Protein AF-M5BHY7-F1 (afdb_monomer_lite)

Radius of gyration: 21.86 Å; chains: 1; bounding box: 48×34×56 Å

Structure (mmCIF, N/CA/C/O backbone):
data_AF-M5BHY7-F1
#
_entry.id   AF-M5BHY7-F1
#
loop_
_atom_site.group_PDB
_atom_site.id
_atom_site.type_symbol
_atom_site.label_atom_id
_atom_site.label_alt_id
_atom_site.label_comp_id
_atom_site.label_asym_id
_atom_site.label_entity_id
_atom_site.label_seq_id
_atom_site.pdbx_PDB_ins_code
_atom_site.Cartn_x
_atom_site.Cartn_y
_atom_site.Cartn_z
_atom_site.occupancy
_atom_site.B_iso_or_equiv
_atom_site.auth_seq_id
_atom_site.auth_comp_id
_atom_site.auth_asym_id
_atom_site.auth_atom_id
_atom_site.pdbx_PDB_model_num
ATOM 1 N N . MET A 1 1 ? 7.661 11.868 -26.252 1.00 83.56 1 MET A N 1
ATOM 2 C CA . MET A 1 1 ? 8.530 10.812 -25.667 1.00 83.56 1 MET A CA 1
ATOM 3 C C . MET A 1 1 ? 7.746 9.568 -25.270 1.00 83.56 1 MET A C 1
ATOM 5 O O . MET A 1 1 ? 8.082 8.505 -25.769 1.00 83.56 1 MET A O 1
ATOM 9 N N . LEU A 1 2 ? 6.706 9.667 -24.430 1.00 92.38 2 LEU A N 1
ATOM 10 C CA . LEU A 1 2 ? 5.883 8.498 -24.070 1.00 92.38 2 LEU A CA 1
ATOM 11 C C . LEU A 1 2 ? 5.156 7.894 -25.284 1.00 92.38 2 LEU A C 1
ATOM 13 O O . LEU A 1 2 ? 5.146 6.679 -25.435 1.00 92.38 2 LEU A O 1
ATOM 17 N N . GLU A 1 3 ? 4.638 8.737 -26.182 1.00 93.44 3 GLU A N 1
ATOM 18 C CA . GLU A 1 3 ? 4.035 8.314 -27.459 1.00 93.44 3 GLU A CA 1
ATOM 19 C C . GLU A 1 3 ? 5.031 7.543 -28.333 1.00 93.44 3 GLU A C 1
ATOM 21 O O . GLU A 1 3 ? 4.747 6.428 -28.743 1.00 93.44 3 GLU A O 1
ATOM 26 N N . LEU A 1 4 ? 6.257 8.056 -28.491 1.00 94.75 4 LEU A N 1
ATOM 27 C CA . LEU A 1 4 ? 7.324 7.377 -29.240 1.00 94.75 4 LEU A CA 1
ATOM 28 C C . LEU A 1 4 ? 7.688 6.001 -28.658 1.00 94.75 4 LEU A C 1
ATOM 30 O O . LEU A 1 4 ? 8.091 5.105 -29.397 1.00 94.75 4 LEU A O 1
ATOM 34 N N . TYR A 1 5 ? 7.582 5.826 -27.337 1.00 94.69 5 TYR A N 1
ATOM 35 C CA . TYR A 1 5 ? 7.762 4.518 -26.706 1.00 94.69 5 TYR A CA 1
ATOM 36 C C . TYR A 1 5 ? 6.560 3.601 -26.964 1.00 94.69 5 TYR A C 1
ATOM 38 O O . TYR A 1 5 ? 6.743 2.430 -27.288 1.00 94.69 5 TYR A O 1
ATOM 46 N N . ALA A 1 6 ? 5.338 4.130 -26.861 1.00 90.75 6 ALA A N 1
ATOM 47 C CA . ALA A 1 6 ? 4.107 3.382 -27.117 1.00 90.75 6 ALA A CA 1
ATOM 48 C C . ALA A 1 6 ? 4.003 2.903 -28.576 1.00 90.75 6 ALA A C 1
ATOM 50 O O . ALA A 1 6 ? 3.581 1.776 -28.824 1.00 90.75 6 ALA A O 1
ATOM 51 N N . GLU A 1 7 ? 4.455 3.722 -29.526 1.00 92.69 7 GLU A N 1
ATOM 52 C CA . GLU A 1 7 ? 4.574 3.387 -30.951 1.00 92.69 7 GLU A CA 1
ATOM 53 C C . GLU A 1 7 ? 5.723 2.407 -31.241 1.00 92.69 7 GLU A C 1
ATOM 55 O O . GLU A 1 7 ? 5.796 1.818 -32.317 1.00 92.69 7 GLU A O 1
ATOM 60 N N . GLY A 1 8 ? 6.635 2.208 -30.284 1.00 91.69 8 GLY A N 1
ATOM 61 C CA . GLY A 1 8 ? 7.786 1.320 -30.422 1.00 91.69 8 GLY A CA 1
ATOM 62 C C . GLY A 1 8 ? 8.979 1.922 -31.168 1.00 91.69 8 GLY A C 1
ATOM 63 O O . GLY A 1 8 ? 9.974 1.215 -31.353 1.00 91.69 8 GLY A O 1
ATOM 64 N N . THR A 1 9 ? 8.912 3.206 -31.539 1.00 96.25 9 THR A N 1
ATOM 65 C CA . THR A 1 9 ? 10.020 3.989 -32.113 1.00 96.25 9 THR A CA 1
ATOM 66 C C . THR A 1 9 ? 11.203 4.043 -31.147 1.00 96.25 9 THR A C 1
ATOM 68 O O . THR A 1 9 ? 12.354 3.854 -31.540 1.00 96.25 9 THR A O 1
ATOM 71 N N . ILE A 1 10 ? 10.920 4.238 -29.857 1.00 95.38 10 ILE A N 1
ATOM 72 C CA . ILE A 1 10 ? 11.902 4.136 -28.776 1.00 95.38 10 ILE A CA 1
ATOM 73 C C . ILE A 1 10 ? 11.704 2.804 -28.053 1.00 95.38 10 ILE A C 1
ATOM 75 O O . ILE A 1 10 ? 10.598 2.447 -27.660 1.00 95.38 10 ILE A O 1
ATOM 79 N N . ARG A 1 11 ? 12.798 2.067 -27.845 1.00 93.75 11 ARG A N 1
ATOM 80 C CA . ARG A 1 11 ? 12.774 0.736 -27.210 1.00 93.75 11 ARG A CA 1
ATOM 81 C C . ARG A 1 11 ? 13.041 0.767 -25.708 1.00 93.75 11 ARG A C 1
ATOM 83 O O . ARG A 1 11 ? 12.698 -0.186 -25.013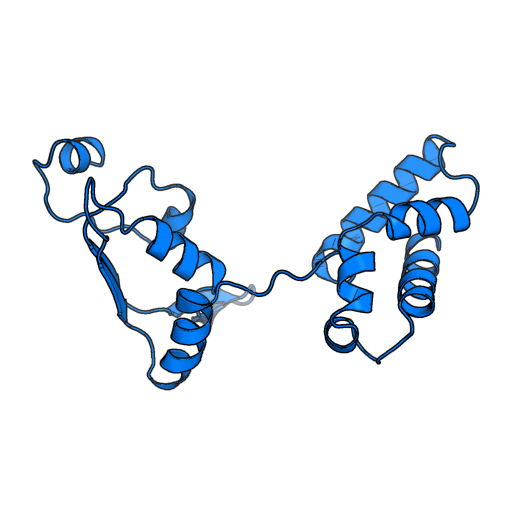 1.00 93.75 11 ARG A O 1
ATOM 90 N N . VAL A 1 12 ? 13.656 1.841 -25.217 1.00 95.81 12 VAL A N 1
ATOM 91 C CA . VAL A 1 12 ? 14.062 2.003 -23.817 1.00 95.81 12 VAL A CA 1
ATOM 92 C C . VAL A 1 12 ? 13.537 3.332 -23.298 1.00 95.81 12 VAL A C 1
ATOM 94 O O . VAL A 1 12 ? 13.801 4.378 -23.882 1.00 95.81 12 VAL A O 1
ATOM 97 N N . LEU A 1 13 ? 12.810 3.279 -22.188 1.00 96.06 13 LEU A N 1
ATOM 98 C CA . LEU A 1 13 ? 12.332 4.447 -21.465 1.00 96.06 13 LEU A CA 1
ATOM 99 C C . LEU A 1 13 ? 12.937 4.415 -20.064 1.00 96.06 13 LEU A C 1
ATOM 101 O O . LEU A 1 13 ? 12.753 3.439 -19.341 1.00 96.06 13 LEU A O 1
ATOM 105 N N . VAL A 1 14 ? 13.651 5.476 -19.697 1.00 96.25 14 VAL A N 1
ATOM 106 C CA . VAL A 1 14 ? 14.153 5.680 -18.335 1.00 96.25 14 VAL A CA 1
ATOM 107 C C . VAL A 1 14 ? 13.198 6.639 -17.639 1.00 96.25 14 VAL A C 1
ATOM 109 O O . VAL A 1 14 ? 12.909 7.711 -18.169 1.00 96.25 14 VAL A O 1
ATOM 112 N N . ALA A 1 15 ? 12.683 6.234 -16.481 1.00 95.44 15 ALA A N 1
ATOM 113 C CA . ALA A 1 15 ? 11.712 7.000 -15.715 1.00 95.44 15 ALA A CA 1
ATOM 114 C C . ALA A 1 15 ? 12.189 7.153 -14.263 1.00 95.44 15 ALA A C 1
ATOM 116 O O . ALA A 1 15 ? 12.732 6.194 -13.711 1.00 95.44 15 ALA A O 1
ATOM 117 N N . PRO A 1 16 ? 11.999 8.331 -13.648 1.00 95.69 16 PRO A N 1
ATOM 118 C CA . PRO A 1 16 ? 12.365 8.553 -12.255 1.00 95.69 16 PRO A CA 1
ATOM 119 C C . PRO A 1 16 ? 11.383 7.836 -11.313 1.00 95.69 16 PRO A C 1
ATOM 121 O O . PRO A 1 16 ? 10.222 7.600 -11.681 1.00 95.69 16 PRO A O 1
ATOM 124 N N . ARG A 1 17 ? 11.833 7.497 -10.098 1.00 95.06 17 ARG A N 1
ATOM 125 C CA . ARG A 1 17 ? 11.053 6.759 -9.083 1.00 95.06 17 ARG A CA 1
ATOM 126 C C . ARG A 1 17 ? 9.697 7.413 -8.823 1.00 95.06 17 ARG A C 1
ATOM 128 O O . ARG A 1 17 ? 8.676 6.726 -8.812 1.00 95.06 17 ARG A O 1
ATOM 135 N N . GLU A 1 18 ? 9.681 8.735 -8.696 1.00 94.31 18 GLU A N 1
ATOM 136 C CA . GLU A 1 18 ? 8.521 9.566 -8.357 1.00 94.31 18 GLU A CA 1
ATOM 137 C C . GLU A 1 18 ? 7.379 9.407 -9.375 1.00 94.31 18 GLU A C 1
ATOM 139 O O . GLU A 1 18 ? 6.210 9.631 -9.067 1.00 94.31 18 GLU A O 1
ATOM 144 N N . SER A 1 19 ? 7.694 8.965 -10.597 1.00 95.44 19 SER A N 1
ATOM 145 C CA . SER A 1 19 ? 6.710 8.737 -11.657 1.00 95.44 19 SER A CA 1
ATOM 146 C C . SER A 1 19 ? 6.069 7.342 -11.644 1.00 95.44 19 SER A C 1
ATOM 148 O O . SER A 1 19 ? 5.164 7.088 -12.439 1.00 95.44 19 SER A O 1
ATOM 150 N N . CYS A 1 20 ? 6.477 6.416 -10.766 1.00 94.62 20 CYS A N 1
ATOM 151 C CA . CYS A 1 20 ? 6.007 5.021 -10.807 1.00 94.62 20 CYS A C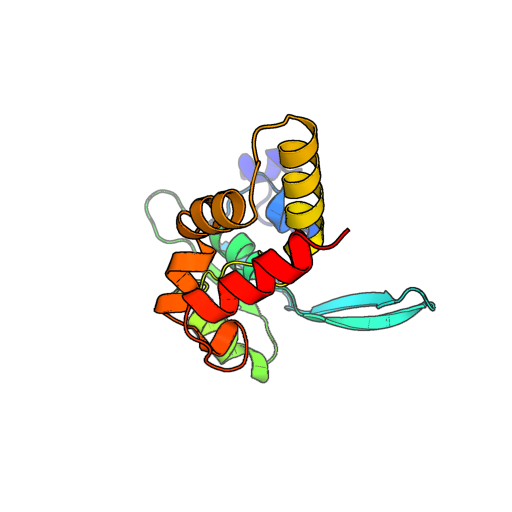A 1
ATOM 152 C C . CYS A 1 20 ? 4.472 4.881 -10.679 1.00 94.62 20 CYS A C 1
ATOM 154 O O . CYS A 1 20 ? 3.839 4.028 -11.327 1.00 94.62 20 CYS A O 1
ATOM 156 N N . TRP A 1 21 ? 3.845 5.773 -9.910 1.00 94.56 21 TRP A N 1
ATOM 157 C CA . TRP A 1 21 ? 2.397 5.820 -9.719 1.00 94.56 21 TRP A CA 1
ATOM 158 C C . TRP A 1 21 ? 1.657 6.381 -10.936 1.00 94.56 21 TRP A C 1
ATOM 160 O O . TRP A 1 21 ? 0.638 5.810 -11.341 1.00 94.56 21 TRP A O 1
ATOM 170 N N . SER A 1 22 ? 2.207 7.424 -11.561 1.00 95.00 22 SER A N 1
ATOM 171 C CA . SER A 1 22 ? 1.548 8.232 -12.593 1.00 95.00 22 SER A CA 1
ATOM 172 C C . SER A 1 22 ? 1.906 7.850 -14.032 1.00 95.00 22 SER A C 1
ATOM 174 O O . SER A 1 22 ? 1.129 8.144 -14.938 1.00 95.00 22 SER A O 1
ATOM 176 N N . ILE A 1 23 ? 3.025 7.157 -14.273 1.00 94.00 23 ILE A N 1
ATOM 177 C CA . ILE A 1 23 ? 3.478 6.829 -15.630 1.00 94.00 23 ILE A CA 1
ATOM 178 C C . ILE A 1 23 ? 2.434 5.964 -16.370 1.00 94.00 23 ILE A C 1
ATOM 180 O O . ILE A 1 23 ? 2.074 4.883 -15.894 1.00 94.00 23 ILE A O 1
ATOM 184 N N . PRO A 1 24 ? 1.919 6.385 -17.541 1.00 93.25 24 PRO A N 1
ATOM 185 C CA . PRO A 1 24 ? 0.846 5.675 -18.241 1.00 93.25 24 PRO A CA 1
ATOM 186 C C . PRO A 1 24 ? 1.372 4.569 -19.172 1.00 93.25 24 PRO A C 1
ATOM 188 O O . PRO A 1 24 ? 0.720 4.204 -20.144 1.00 93.25 24 PRO A O 1
ATOM 191 N N . VAL A 1 25 ? 2.562 4.031 -18.897 1.00 92.38 25 VAL A N 1
ATOM 192 C CA . VAL A 1 25 ? 3.250 3.073 -19.770 1.00 92.38 25 VAL A CA 1
ATOM 193 C C . VAL A 1 25 ? 3.322 1.699 -19.110 1.00 92.38 25 VAL A C 1
ATOM 195 O O . VAL A 1 25 ? 3.478 1.573 -17.893 1.00 92.38 25 VAL A O 1
ATOM 198 N N . ARG A 1 26 ? 3.204 0.656 -19.933 1.00 93.56 26 ARG A N 1
ATOM 199 C CA . ARG A 1 26 ? 3.526 -0.733 -19.590 1.00 93.56 26 ARG A CA 1
ATOM 200 C C . ARG A 1 26 ? 4.635 -1.212 -20.518 1.00 93.56 26 ARG A C 1
ATOM 202 O O . ARG A 1 26 ? 4.712 -0.766 -21.660 1.00 93.56 26 ARG A O 1
ATOM 209 N N . ALA A 1 27 ? 5.471 -2.117 -20.034 1.00 95.00 27 ALA A N 1
ATOM 210 C CA . ALA A 1 27 ? 6.612 -2.631 -20.776 1.00 95.00 27 ALA A CA 1
ATOM 211 C C . ALA A 1 27 ? 6.703 -4.150 -20.633 1.00 95.00 27 ALA A C 1
ATOM 213 O O . ALA A 1 27 ? 6.429 -4.698 -19.569 1.00 95.00 27 ALA A O 1
ATOM 214 N N . ALA A 1 28 ? 7.164 -4.834 -21.682 1.00 94.75 28 ALA A N 1
ATOM 215 C CA . ALA A 1 28 ? 7.412 -6.275 -21.610 1.00 94.75 28 ALA A CA 1
ATOM 216 C C . ALA A 1 28 ? 8.512 -6.628 -20.592 1.00 94.75 28 ALA A C 1
ATOM 218 O O . ALA A 1 28 ? 8.501 -7.723 -20.029 1.00 94.75 28 ALA A O 1
ATOM 219 N N . ARG A 1 29 ? 9.451 -5.700 -20.359 1.00 96.25 29 ARG A N 1
ATOM 220 C CA . ARG A 1 29 ? 10.469 -5.792 -19.317 1.00 96.25 29 ARG A CA 1
ATOM 221 C C . ARG A 1 29 ? 10.554 -4.482 -18.543 1.00 96.25 29 ARG A C 1
ATOM 223 O O . ARG A 1 29 ? 10.679 -3.428 -19.159 1.00 96.25 29 ARG A O 1
ATOM 230 N N . VAL A 1 30 ? 10.530 -4.570 -17.218 1.00 97.62 30 VAL A N 1
ATOM 231 C CA . VAL A 1 30 ? 10.759 -3.443 -16.305 1.00 97.62 30 VAL A CA 1
ATOM 232 C C . VAL A 1 30 ? 11.969 -3.771 -15.445 1.00 97.62 30 VAL A C 1
ATOM 234 O O . VAL A 1 30 ? 12.063 -4.871 -14.902 1.00 97.62 30 VAL A O 1
ATOM 237 N N . ILE A 1 31 ? 12.901 -2.825 -15.360 1.00 98.25 31 ILE A N 1
ATOM 238 C CA . ILE A 1 31 ? 14.130 -2.948 -14.579 1.00 98.25 31 ILE A CA 1
ATOM 239 C C . ILE A 1 31 ? 14.142 -1.810 -13.566 1.00 98.25 31 ILE A C 1
ATOM 241 O O . ILE A 1 31 ? 14.043 -0.647 -13.954 1.00 98.25 31 ILE A O 1
ATOM 245 N N . VAL A 1 32 ? 14.267 -2.153 -12.288 1.00 97.69 32 VAL A N 1
ATOM 246 C CA . VAL A 1 32 ? 14.456 -1.196 -11.195 1.00 97.69 32 VAL A CA 1
ATOM 247 C C . VAL A 1 32 ? 15.936 -1.201 -10.832 1.00 97.69 32 VAL A C 1
ATOM 249 O O . VAL A 1 32 ? 16.470 -2.223 -10.399 1.00 97.69 32 VAL A O 1
ATOM 252 N N . MET A 1 33 ? 16.607 -0.078 -11.090 1.00 96.38 33 MET A N 1
ATOM 253 C CA . MET A 1 33 ? 18.054 0.080 -10.926 1.00 96.38 33 MET A CA 1
ATOM 254 C C . MET A 1 33 ? 18.371 0.678 -9.553 1.00 96.38 33 MET A C 1
ATOM 256 O O . MET A 1 33 ? 18.601 1.878 -9.438 1.00 96.38 33 MET A O 1
ATOM 260 N N . GLY A 1 34 ? 18.382 -0.164 -8.523 1.00 95.12 34 GLY A N 1
ATOM 261 C CA . GLY A 1 34 ? 18.543 0.268 -7.139 1.00 95.12 34 GLY A CA 1
ATOM 262 C C . GLY A 1 34 ? 17.200 0.531 -6.463 1.00 95.12 34 GLY A C 1
ATOM 263 O O . GLY A 1 34 ? 16.218 0.902 -7.103 1.00 95.12 34 GLY A O 1
ATOM 264 N N . THR A 1 35 ? 17.171 0.328 -5.151 1.00 95.94 35 THR A N 1
ATOM 265 C CA . THR A 1 35 ? 15.979 0.478 -4.304 1.00 95.94 35 THR A CA 1
ATOM 266 C C . THR A 1 35 ? 16.169 1.544 -3.238 1.00 95.94 35 THR A C 1
ATOM 268 O O . THR A 1 35 ? 15.507 1.499 -2.214 1.00 95.94 35 THR A O 1
ATOM 271 N N . GLN A 1 36 ? 17.090 2.481 -3.460 1.00 95.19 36 GLN A N 1
ATOM 272 C CA . GLN A 1 36 ? 17.451 3.522 -2.506 1.00 95.19 36 GLN A CA 1
ATOM 273 C C . GLN A 1 36 ? 17.453 4.886 -3.181 1.00 95.19 36 GLN A C 1
ATOM 275 O O . GLN A 1 36 ? 17.784 5.019 -4.363 1.00 95.19 36 GLN A O 1
ATOM 280 N N . TYR A 1 37 ? 17.071 5.904 -2.427 1.00 94.19 37 TYR A N 1
ATOM 281 C CA . TYR A 1 37 ? 17.142 7.300 -2.825 1.00 94.19 37 TYR A CA 1
ATOM 282 C C . TYR A 1 37 ? 17.618 8.144 -1.647 1.00 94.19 37 TYR A C 1
ATOM 284 O O . TYR A 1 37 ? 17.670 7.684 -0.509 1.00 94.19 37 TYR A O 1
ATOM 292 N N . ILE A 1 38 ? 18.008 9.377 -1.945 1.00 94.44 38 ILE A N 1
ATOM 293 C CA . ILE A 1 38 ? 18.442 10.331 -0.932 1.00 94.44 38 ILE A CA 1
ATOM 294 C C . ILE A 1 38 ? 17.309 11.313 -0.709 1.00 94.44 38 ILE A C 1
ATOM 296 O O . ILE A 1 38 ? 16.823 11.925 -1.662 1.00 94.44 38 ILE A O 1
ATOM 300 N N . GLU A 1 39 ? 16.917 11.454 0.545 1.00 93.25 39 GLU A N 1
ATOM 301 C CA . GLU A 1 39 ? 16.012 12.489 1.014 1.00 93.25 39 GLU A CA 1
ATOM 302 C C . GLU A 1 39 ? 16.803 13.472 1.878 1.00 93.25 39 GLU A C 1
ATOM 304 O O . GLU A 1 39 ? 17.811 13.104 2.479 1.00 93.25 39 GLU A O 1
ATOM 309 N N . PHE A 1 40 ? 16.384 14.733 1.886 1.00 92.38 40 PHE A N 1
ATOM 310 C CA . PHE A 1 40 ? 16.948 15.734 2.783 1.00 92.38 40 PHE A CA 1
ATOM 311 C C . PHE A 1 40 ? 15.960 15.939 3.917 1.00 92.38 40 PHE A C 1
ATOM 313 O O . PHE A 1 40 ? 14.771 16.157 3.659 1.00 92.38 40 PHE A O 1
ATOM 320 N N . ASP A 1 41 ? 16.442 15.845 5.148 1.00 89.12 41 ASP A N 1
ATOM 321 C CA . ASP A 1 41 ? 15.624 16.171 6.306 1.00 89.12 41 ASP A CA 1
ATOM 322 C C . ASP A 1 41 ? 15.344 17.695 6.369 1.00 89.12 41 ASP A C 1
ATOM 324 O O . ASP A 1 41 ? 15.887 18.477 5.575 1.00 89.12 41 ASP A O 1
ATOM 328 N N . PRO A 1 42 ? 14.467 18.162 7.278 1.00 88.81 42 PRO A N 1
ATOM 329 C CA . PRO A 1 42 ? 14.194 19.591 7.434 1.00 88.81 42 PRO A CA 1
ATOM 330 C C . PRO A 1 42 ? 15.420 20.434 7.828 1.00 88.81 42 PRO A C 1
ATOM 332 O O . PRO A 1 42 ? 15.381 21.656 7.678 1.00 88.81 42 PRO A O 1
ATOM 335 N N . GLU A 1 43 ? 16.478 19.803 8.342 1.00 90.75 43 GLU A N 1
ATOM 336 C CA . GLU A 1 43 ? 17.721 20.429 8.804 1.00 90.75 43 GLU A CA 1
ATOM 337 C C . GLU A 1 43 ? 18.779 20.508 7.681 1.00 90.75 43 GLU A C 1
ATOM 339 O O . GLU A 1 43 ? 19.727 21.291 7.771 1.00 90.75 43 GLU A O 1
ATOM 344 N N . GLY A 1 44 ? 18.554 19.805 6.565 1.00 89.19 44 GLY A N 1
ATOM 345 C CA . GLY A 1 44 ? 19.392 19.784 5.368 1.00 89.19 44 GLY A CA 1
ATOM 346 C C . GLY A 1 44 ? 20.358 18.600 5.288 1.00 89.19 44 GLY A C 1
ATOM 347 O O . GLY A 1 44 ? 21.153 18.540 4.342 1.00 89.19 44 GLY A O 1
ATOM 348 N N . ASP A 1 45 ? 20.290 17.658 6.228 1.00 92.50 45 ASP A N 1
ATOM 349 C CA . ASP A 1 45 ? 21.132 16.469 6.245 1.00 92.50 45 ASP A CA 1
ATOM 350 C C . ASP A 1 45 ? 20.607 15.392 5.288 1.00 92.50 45 ASP A C 1
ATOM 352 O O . ASP A 1 45 ? 19.413 15.261 5.008 1.00 92.50 45 ASP A O 1
ATOM 356 N N . ARG A 1 46 ? 21.546 14.631 4.713 1.00 92.69 46 ARG A N 1
ATOM 357 C CA . ARG A 1 46 ? 21.253 13.591 3.718 1.00 92.69 46 ARG A CA 1
ATOM 358 C C . ARG A 1 46 ? 20.880 12.292 4.417 1.00 92.69 46 ARG A C 1
ATOM 360 O O . ARG A 1 46 ? 21.747 11.637 4.993 1.00 92.69 46 ARG A O 1
ATOM 367 N N . GLU A 1 47 ? 19.646 11.857 4.230 1.00 93.88 47 GLU A N 1
ATOM 368 C CA . GLU A 1 47 ? 19.169 10.546 4.655 1.00 93.88 47 GLU A CA 1
ATOM 369 C C . GLU A 1 47 ? 19.074 9.594 3.461 1.00 93.88 47 GLU A C 1
ATOM 371 O O . GLU A 1 47 ? 18.517 9.926 2.411 1.00 93.88 47 GLU A O 1
ATOM 376 N N . LEU A 1 48 ? 19.614 8.385 3.616 1.00 93.12 48 LEU A N 1
ATOM 377 C CA . LEU A 1 48 ? 19.389 7.301 2.665 1.00 93.12 48 LEU A CA 1
ATOM 378 C C . LEU A 1 48 ? 18.074 6.611 3.025 1.00 93.12 48 LEU A C 1
ATOM 380 O O . LEU A 1 48 ? 17.917 6.141 4.150 1.00 93.12 48 LEU A O 1
ATOM 384 N N . ARG A 1 49 ? 17.147 6.540 2.071 1.00 93.75 49 ARG A N 1
ATOM 385 C CA . ARG A 1 49 ? 15.854 5.880 2.256 1.00 93.75 49 ARG A CA 1
ATOM 386 C C . ARG A 1 49 ? 15.622 4.810 1.207 1.00 93.75 49 ARG A C 1
ATOM 388 O O . ARG A 1 49 ? 15.941 4.994 0.030 1.00 93.75 49 ARG A O 1
ATOM 395 N N . ASP A 1 50 ? 15.037 3.704 1.641 1.00 93.88 50 ASP A N 1
ATOM 396 C CA . ASP A 1 50 ? 14.646 2.611 0.761 1.00 93.88 50 ASP A CA 1
ATOM 397 C C . ASP A 1 50 ? 13.316 2.904 0.061 1.00 93.88 50 ASP A C 1
ATOM 399 O O . ASP A 1 50 ? 12.476 3.678 0.526 1.00 93.88 50 ASP A O 1
ATOM 403 N N . TYR A 1 51 ? 13.109 2.270 -1.089 1.00 95.31 51 TYR A N 1
ATOM 404 C CA . TYR A 1 51 ? 11.833 2.310 -1.786 1.00 95.31 51 TYR A CA 1
ATOM 405 C C . TYR A 1 51 ? 10.809 1.556 -0.951 1.00 95.31 51 TYR A C 1
ATOM 407 O O . TYR A 1 51 ? 11.064 0.455 -0.460 1.00 95.31 51 TYR A O 1
ATOM 415 N N . THR A 1 52 ? 9.608 2.109 -0.845 1.00 93.38 52 THR A N 1
ATOM 416 C CA . THR A 1 52 ? 8.530 1.390 -0.172 1.00 93.38 52 THR A CA 1
ATOM 417 C C . THR A 1 52 ? 8.170 0.136 -0.969 1.00 93.38 52 THR A C 1
ATOM 419 O O . THR A 1 52 ? 8.213 0.109 -2.205 1.00 93.38 52 THR A O 1
ATOM 422 N N . LEU A 1 53 ? 7.738 -0.916 -0.274 1.00 93.75 53 LEU A N 1
ATOM 423 C CA . LEU A 1 53 ? 7.292 -2.147 -0.930 1.00 93.75 53 LEU A CA 1
ATOM 424 C C . LEU A 1 53 ? 6.135 -1.892 -1.914 1.00 93.75 53 LEU A C 1
ATOM 426 O O . LEU A 1 53 ? 6.039 -2.548 -2.956 1.00 93.75 53 LEU A O 1
ATOM 430 N N . GLY A 1 54 ? 5.283 -0.906 -1.613 1.00 93.75 54 GLY A N 1
ATOM 431 C CA . GLY A 1 54 ? 4.209 -0.450 -2.493 1.00 93.75 54 GLY A CA 1
ATOM 432 C C . GLY A 1 54 ? 4.724 0.121 -3.814 1.00 93.75 54 GLY A C 1
ATOM 433 O O . GLY A 1 54 ? 4.195 -0.221 -4.871 1.00 93.75 54 GLY A O 1
ATOM 434 N N . GLU A 1 55 ? 5.788 0.925 -3.789 1.00 95.38 55 GLU A N 1
ATOM 435 C CA . GLU A 1 55 ? 6.413 1.462 -5.004 1.00 95.38 55 GLU A CA 1
ATOM 436 C C . GLU A 1 55 ? 7.039 0.366 -5.863 1.00 95.38 55 GLU A C 1
ATOM 438 O O . GLU A 1 55 ? 6.811 0.330 -7.074 1.00 95.38 55 GLU A O 1
ATOM 443 N N . VAL A 1 56 ? 7.772 -0.567 -5.251 1.00 96.19 56 VAL A N 1
ATOM 444 C CA . VAL A 1 56 ? 8.383 -1.688 -5.982 1.00 96.19 56 VAL A CA 1
ATOM 445 C C . VAL A 1 56 ? 7.302 -2.574 -6.609 1.00 96.19 56 VAL A C 1
ATOM 447 O O . VAL A 1 56 ? 7.378 -2.902 -7.796 1.00 96.19 56 VAL A O 1
ATOM 450 N N . THR A 1 57 ? 6.237 -2.878 -5.863 1.00 94.25 57 THR A N 1
ATOM 451 C CA . THR A 1 57 ? 5.066 -3.613 -6.375 1.00 94.25 57 THR A CA 1
ATOM 452 C C . THR A 1 57 ? 4.377 -2.841 -7.505 1.00 94.25 57 THR A C 1
ATOM 454 O O . THR A 1 57 ? 3.976 -3.408 -8.527 1.00 94.25 57 THR A O 1
ATOM 457 N N . ARG A 1 58 ? 4.282 -1.511 -7.389 1.00 94.94 58 ARG A N 1
ATOM 458 C CA . ARG A 1 58 ? 3.730 -0.663 -8.446 1.00 94.94 58 ARG A CA 1
ATOM 459 C C . ARG A 1 58 ? 4.581 -0.718 -9.711 1.00 94.94 58 ARG A C 1
ATOM 461 O O . ARG A 1 58 ? 4.011 -0.809 -10.801 1.00 94.94 58 ARG A O 1
ATOM 468 N N . MET A 1 59 ? 5.906 -0.710 -9.596 1.00 96.75 59 MET A N 1
ATOM 469 C CA . MET A 1 59 ? 6.821 -0.879 -10.730 1.00 96.75 59 MET A CA 1
ATOM 470 C C . MET A 1 59 ? 6.684 -2.275 -11.357 1.00 96.75 59 MET A C 1
ATOM 472 O O . MET A 1 59 ? 6.571 -2.377 -12.581 1.00 96.75 59 MET A O 1
ATOM 476 N N . GLN A 1 60 ? 6.579 -3.334 -10.545 1.00 95.69 60 GLN A N 1
ATOM 477 C CA . GLN A 1 60 ? 6.317 -4.704 -11.008 1.00 95.69 60 GLN A CA 1
ATOM 478 C C . GLN A 1 60 ? 5.022 -4.783 -11.827 1.00 95.69 60 GLN A C 1
ATOM 480 O O . GLN A 1 60 ? 5.008 -5.389 -12.897 1.00 95.69 60 GLN A O 1
ATOM 485 N N . SER A 1 61 ? 3.961 -4.086 -11.405 1.00 93.81 61 SER A N 1
ATOM 486 C CA . SER A 1 61 ? 2.675 -4.063 -12.123 1.00 93.81 61 SER A CA 1
ATOM 487 C C . SER A 1 61 ? 2.757 -3.501 -13.554 1.00 93.81 61 SER A C 1
ATOM 489 O O . SER A 1 61 ? 1.837 -3.691 -14.354 1.00 93.81 61 SER A O 1
ATOM 491 N N . ARG A 1 62 ? 3.850 -2.806 -13.902 1.00 95.31 62 ARG A N 1
ATOM 492 C CA . ARG A 1 62 ? 4.096 -2.283 -15.255 1.00 95.31 62 ARG A CA 1
ATOM 493 C C . ARG A 1 62 ? 4.738 -3.310 -16.185 1.00 95.31 62 ARG A C 1
ATOM 495 O O . ARG A 1 62 ? 4.695 -3.104 -17.399 1.00 95.31 62 ARG A O 1
ATOM 502 N N . ALA A 1 63 ? 5.297 -4.396 -15.644 1.00 96.06 63 ALA A N 1
ATOM 503 C CA . ALA A 1 63 ? 5.903 -5.488 -16.397 1.00 96.06 63 ALA A CA 1
ATOM 504 C C . ALA A 1 63 ? 4.812 -6.383 -17.004 1.00 96.06 63 ALA A C 1
ATOM 506 O O . ALA A 1 63 ? 4.475 -7.442 -16.478 1.00 96.06 63 ALA A O 1
ATOM 507 N N . VAL A 1 64 ? 4.229 -5.941 -18.117 1.00 93.75 64 VAL A N 1
ATOM 508 C CA . VAL A 1 64 ? 3.100 -6.608 -18.774 1.00 93.75 64 VAL A CA 1
ATOM 509 C C . VAL A 1 64 ? 3.388 -6.774 -20.256 1.00 93.75 64 VAL A C 1
ATOM 511 O O . VAL A 1 64 ? 3.841 -5.849 -20.931 1.00 93.75 64 VAL A O 1
ATOM 514 N N . ARG A 1 65 ? 3.080 -7.962 -20.779 1.00 91.31 65 ARG A N 1
ATOM 515 C CA . ARG A 1 65 ? 3.198 -8.302 -22.194 1.00 91.31 65 ARG A CA 1
ATOM 516 C C . ARG A 1 65 ? 1.882 -8.903 -22.685 1.00 91.31 65 ARG A C 1
ATOM 518 O O . ARG A 1 65 ? 1.275 -9.719 -22.004 1.00 91.31 65 ARG A O 1
ATOM 525 N N . SER A 1 66 ? 1.430 -8.505 -23.872 1.00 86.12 66 SER A N 1
ATOM 526 C CA . SER A 1 66 ? 0.248 -9.125 -24.482 1.00 86.12 66 SER A CA 1
ATOM 527 C C . SER A 1 66 ? 0.543 -10.591 -24.818 1.00 86.12 66 SER A C 1
ATOM 529 O O . SER A 1 66 ? 1.553 -10.881 -25.462 1.00 86.12 66 SER A O 1
ATOM 531 N N . GLY A 1 67 ? -0.307 -11.508 -24.349 1.00 88.31 67 GLY A N 1
ATOM 532 C CA . GLY A 1 67 ? -0.221 -12.944 -24.644 1.00 88.31 67 GLY A CA 1
ATOM 533 C C . GLY A 1 67 ? 0.905 -13.720 -23.945 1.00 88.31 67 GLY A C 1
ATOM 534 O O . GLY A 1 67 ? 1.090 -14.893 -24.255 1.00 88.31 67 GLY A O 1
ATOM 535 N N . ALA A 1 68 ? 1.664 -13.110 -23.027 1.00 90.38 68 ALA A N 1
ATOM 536 C CA . ALA A 1 68 ? 2.720 -13.787 -22.266 1.00 90.38 68 ALA A CA 1
ATOM 537 C C . ALA A 1 68 ? 3.012 -13.075 -20.934 1.00 90.38 68 ALA A C 1
ATOM 539 O O . ALA A 1 68 ? 2.624 -11.926 -20.735 1.00 90.38 68 ALA A O 1
ATOM 540 N N . ALA A 1 69 ? 3.753 -13.728 -20.037 1.00 89.19 69 ALA A N 1
ATOM 541 C CA . ALA A 1 69 ? 4.240 -13.085 -18.820 1.00 89.19 69 ALA A CA 1
ATOM 542 C C . ALA A 1 69 ? 5.244 -11.959 -19.144 1.00 89.19 69 ALA A C 1
ATOM 544 O O . ALA A 1 69 ? 6.094 -12.094 -20.033 1.00 89.19 69 ALA A O 1
ATOM 545 N N . GLY A 1 70 ? 5.135 -10.841 -18.423 1.00 93.81 70 GLY A N 1
ATOM 546 C CA . GLY A 1 70 ? 6.161 -9.801 -18.413 1.00 93.81 70 GLY A CA 1
ATOM 547 C C . GLY A 1 70 ? 7.375 -10.216 -17.578 1.00 93.81 70 GLY A C 1
ATOM 548 O O . GLY A 1 70 ? 7.318 -11.159 -16.794 1.00 93.81 70 GLY A O 1
ATOM 549 N N . SER A 1 71 ? 8.489 -9.513 -17.761 1.00 96.00 71 SER A N 1
ATOM 550 C CA . SER A 1 71 ? 9.738 -9.742 -17.030 1.00 96.00 71 SER A CA 1
ATOM 551 C C . SER A 1 71 ? 10.019 -8.559 -16.107 1.00 96.00 71 SER A C 1
ATOM 553 O O . SER A 1 71 ? 10.113 -7.421 -16.564 1.00 96.00 71 SER A O 1
ATOM 555 N N . PHE A 1 72 ? 10.166 -8.821 -14.814 1.00 96.94 72 PHE A N 1
ATOM 556 C CA . PHE A 1 72 ? 10.541 -7.817 -13.824 1.00 96.94 72 PHE A CA 1
ATOM 557 C C . PHE A 1 72 ? 11.924 -8.149 -13.265 1.00 96.94 72 PHE A C 1
ATOM 559 O O . PHE A 1 72 ? 12.184 -9.300 -12.920 1.00 96.94 72 PHE A O 1
ATOM 566 N N . VAL A 1 73 ? 12.814 -7.159 -13.221 1.00 97.44 73 VAL A N 1
ATOM 567 C CA . VAL A 1 73 ? 14.161 -7.291 -12.654 1.00 97.44 73 VAL A CA 1
ATOM 568 C C . VAL A 1 73 ? 14.343 -6.202 -11.608 1.00 97.44 73 VAL A C 1
ATOM 570 O O . VAL A 1 73 ? 14.263 -5.017 -11.929 1.00 97.44 73 VAL A O 1
ATOM 573 N N . LEU A 1 74 ? 14.606 -6.610 -10.371 1.00 97.44 74 LEU A N 1
ATOM 574 C CA . LEU A 1 74 ? 14.883 -5.719 -9.252 1.00 97.44 74 LEU A CA 1
ATOM 575 C C . LEU A 1 74 ? 16.362 -5.824 -8.884 1.00 97.44 74 LEU A C 1
ATOM 577 O O . LEU A 1 74 ? 16.843 -6.909 -8.567 1.00 97.44 74 LEU A O 1
ATOM 581 N N . MET A 1 75 ? 17.075 -4.703 -8.934 1.00 97.12 75 MET A N 1
ATOM 582 C CA . MET A 1 75 ? 18.425 -4.590 -8.389 1.00 97.12 75 MET A CA 1
ATOM 583 C C . MET A 1 75 ? 18.314 -3.937 -7.010 1.00 97.12 75 MET A C 1
ATOM 585 O O . MET A 1 75 ? 17.949 -2.768 -6.925 1.00 97.12 75 MET A O 1
ATOM 589 N N . CYS A 1 76 ? 18.604 -4.685 -5.949 1.00 95.88 76 CYS A N 1
ATOM 590 C CA . CYS A 1 76 ? 18.547 -4.224 -4.559 1.00 95.88 76 CYS A CA 1
ATOM 591 C C . CYS A 1 76 ? 19.807 -4.650 -3.797 1.00 95.88 76 CYS A C 1
ATOM 593 O O . CYS A 1 76 ? 20.625 -5.418 -4.318 1.00 95.88 76 CYS A O 1
ATOM 595 N N . GLN A 1 77 ? 19.962 -4.167 -2.563 1.00 94.69 77 GLN A N 1
ATOM 596 C CA . GLN A 1 77 ? 20.997 -4.680 -1.673 1.00 94.69 77 GLN A CA 1
ATOM 597 C C . GLN A 1 77 ? 20.717 -6.148 -1.317 1.00 94.69 77 GLN A C 1
ATOM 599 O O . GLN A 1 77 ? 19.569 -6.602 -1.313 1.00 94.69 77 GLN A O 1
ATOM 604 N N . SER A 1 78 ? 21.777 -6.910 -1.042 1.00 94.88 78 SER A N 1
ATOM 605 C CA . SER A 1 78 ? 21.672 -8.345 -0.740 1.00 94.88 78 SER A CA 1
ATOM 606 C C . SER A 1 78 ? 20.812 -8.627 0.493 1.00 94.88 78 SER A C 1
ATOM 608 O O . SER A 1 78 ? 20.131 -9.649 0.535 1.00 94.88 78 SER A O 1
ATOM 610 N N . GLU A 1 79 ? 20.837 -7.718 1.467 1.00 94.56 79 GLU A N 1
ATOM 611 C CA . GLU A 1 79 ? 20.117 -7.808 2.741 1.00 94.56 79 GLU A CA 1
ATOM 612 C C . GLU A 1 79 ? 18.593 -7.714 2.549 1.00 94.56 79 GLU A C 1
ATOM 614 O O . GLU A 1 79 ? 17.841 -8.422 3.217 1.00 94.56 79 GLU A O 1
ATOM 619 N N . ASP A 1 80 ? 18.133 -6.949 1.553 1.00 93.38 80 ASP A N 1
ATOM 620 C CA . ASP A 1 80 ? 16.703 -6.749 1.283 1.00 93.38 80 ASP A CA 1
ATOM 621 C C . ASP A 1 80 ? 16.103 -7.788 0.331 1.00 93.38 80 ASP A C 1
ATOM 623 O O . ASP A 1 80 ? 14.881 -7.849 0.151 1.00 93.38 80 ASP A O 1
ATOM 627 N N . ARG A 1 81 ? 16.947 -8.601 -0.319 1.00 93.69 81 ARG A N 1
ATOM 628 C CA . ARG A 1 81 ? 16.534 -9.516 -1.396 1.00 93.69 81 ARG A CA 1
ATOM 629 C C . ARG A 1 81 ? 15.373 -10.408 -0.970 1.00 93.69 81 ARG A C 1
ATOM 631 O O . ARG A 1 81 ? 14.381 -10.526 -1.688 1.00 93.69 81 ARG A O 1
ATOM 638 N N . ASP A 1 82 ? 15.507 -11.049 0.186 1.00 94.94 82 ASP A N 1
ATOM 639 C CA . ASP A 1 82 ? 14.529 -12.027 0.658 1.00 94.94 82 ASP A CA 1
ATOM 640 C C . ASP A 1 82 ? 13.224 -11.349 1.098 1.00 94.94 82 ASP A C 1
ATOM 642 O O . ASP A 1 82 ? 12.141 -11.898 0.889 1.00 94.94 82 ASP A O 1
ATOM 646 N N . THR A 1 83 ? 13.315 -10.130 1.633 1.00 93.25 83 THR A N 1
ATOM 647 C CA . THR A 1 83 ? 12.163 -9.286 1.960 1.00 93.25 83 THR A CA 1
ATOM 648 C C . THR A 1 83 ? 11.378 -8.950 0.694 1.00 93.25 83 THR A C 1
ATOM 650 O O . THR A 1 83 ? 10.193 -9.275 0.608 1.00 93.25 83 THR A O 1
ATOM 653 N N . TYR A 1 84 ? 12.032 -8.393 -0.331 1.00 95.19 84 TYR A N 1
ATOM 654 C CA . TYR A 1 84 ? 11.369 -8.067 -1.597 1.00 95.19 84 TYR A CA 1
ATOM 655 C C . TYR A 1 84 ? 10.772 -9.300 -2.278 1.00 95.19 84 TYR A C 1
ATOM 657 O O . TYR A 1 84 ? 9.620 -9.249 -2.708 1.00 95.19 84 TYR A O 1
ATOM 665 N N . MET A 1 85 ? 11.505 -10.417 -2.343 1.00 93.56 85 MET A N 1
ATOM 666 C CA . MET A 1 85 ? 11.008 -11.651 -2.964 1.00 93.56 85 MET A CA 1
ATOM 667 C C . MET A 1 85 ? 9.719 -12.144 -2.306 1.00 93.56 85 MET A C 1
ATOM 669 O O . MET A 1 85 ? 8.743 -12.416 -3.004 1.00 93.56 85 MET A O 1
ATOM 673 N N . ARG A 1 86 ? 9.661 -12.171 -0.967 1.00 93.56 86 ARG A N 1
ATOM 674 C CA . ARG A 1 86 ? 8.456 -12.600 -0.242 1.00 93.56 86 ARG A CA 1
ATOM 675 C C . ARG A 1 86 ? 7.228 -11.780 -0.626 1.00 93.56 86 ARG A C 1
ATOM 677 O O . ARG A 1 86 ? 6.174 -12.370 -0.856 1.00 93.56 86 ARG A O 1
ATOM 684 N N . PHE A 1 87 ? 7.355 -10.458 -0.711 1.00 92.56 87 PHE A N 1
ATOM 685 C CA . PHE A 1 87 ? 6.230 -9.576 -1.030 1.00 92.56 87 PHE A CA 1
ATOM 686 C C . PHE A 1 87 ? 5.870 -9.567 -2.517 1.00 92.56 87 PHE A C 1
ATOM 688 O O . PHE A 1 87 ? 4.692 -9.484 -2.856 1.00 92.56 87 PHE A O 1
ATOM 695 N N . LEU A 1 88 ? 6.853 -9.686 -3.411 1.00 92.50 88 LEU A N 1
ATOM 696 C CA . LEU A 1 88 ? 6.609 -9.730 -4.856 1.00 92.50 88 LEU A CA 1
ATOM 697 C C . LEU A 1 88 ? 5.960 -11.043 -5.308 1.00 92.50 88 LEU A C 1
ATOM 699 O O . LEU A 1 88 ? 5.277 -11.050 -6.333 1.00 92.50 88 LEU A O 1
ATOM 703 N N . GLU A 1 89 ? 6.168 -12.131 -4.564 1.00 91.94 89 GLU A N 1
ATOM 704 C CA . GLU A 1 89 ? 5.560 -13.438 -4.833 1.00 91.94 89 GLU A CA 1
ATOM 705 C C . GLU A 1 89 ? 4.217 -13.627 -4.116 1.00 91.94 89 GLU A C 1
ATOM 707 O O . GLU A 1 89 ? 3.261 -14.103 -4.726 1.00 91.94 89 GLU A O 1
ATOM 712 N N . ASN A 1 90 ? 4.123 -13.243 -2.83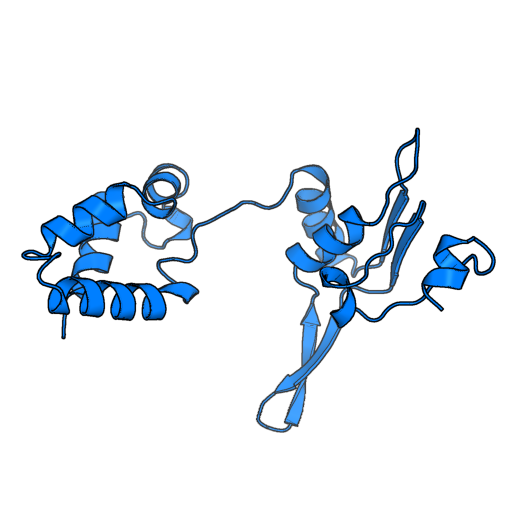7 1.00 91.31 90 ASN A N 1
ATOM 713 C CA . ASN A 1 90 ? 2.939 -13.516 -2.007 1.00 91.31 90 ASN A CA 1
ATOM 714 C C . ASN A 1 90 ? 1.992 -12.313 -1.861 1.00 91.31 90 ASN A C 1
ATOM 716 O O . ASN A 1 90 ? 0.894 -12.457 -1.324 1.00 91.31 90 ASN A O 1
ATOM 720 N N . GLY A 1 91 ? 2.394 -11.135 -2.342 1.00 89.81 91 GLY A N 1
ATOM 721 C CA . GLY A 1 91 ? 1.674 -9.880 -2.146 1.00 89.81 91 GLY A CA 1
ATOM 722 C C . GLY A 1 91 ? 1.989 -9.201 -0.810 1.00 89.81 91 GLY A C 1
ATOM 723 O O . GLY A 1 91 ? 2.665 -9.747 0.063 1.00 89.81 91 GLY A O 1
ATOM 724 N N . LEU A 1 92 ? 1.490 -7.971 -0.658 1.00 88.25 92 LEU A N 1
ATOM 725 C CA . LEU A 1 92 ? 1.664 -7.171 0.555 1.00 88.25 92 LEU A CA 1
ATOM 726 C C . LEU A 1 92 ? 0.605 -7.533 1.605 1.00 88.25 92 LEU A C 1
ATOM 728 O O . LEU A 1 92 ? -0.581 -7.592 1.265 1.00 88.25 92 LEU A O 1
ATOM 732 N N . PRO A 1 93 ? 0.989 -7.729 2.879 1.00 88.25 93 PRO A N 1
ATOM 733 C CA . PRO A 1 93 ? 0.029 -7.851 3.961 1.00 88.25 93 PRO A CA 1
ATOM 734 C C . PRO A 1 93 ? -0.681 -6.507 4.130 1.00 88.25 93 PRO A C 1
ATOM 736 O O . PRO A 1 93 ? -0.060 -5.494 4.435 1.00 88.25 93 PRO A O 1
ATOM 739 N N . LEU A 1 94 ? -1.990 -6.495 3.896 1.00 90.44 94 LEU A N 1
ATOM 740 C CA . LEU A 1 94 ? -2.805 -5.298 4.066 1.00 90.44 94 LEU A CA 1
ATOM 741 C C . LEU A 1 94 ? -3.272 -5.199 5.516 1.00 90.44 94 LEU A C 1
ATOM 743 O O . LEU A 1 94 ? -4.087 -6.010 5.962 1.00 90.44 94 LEU A O 1
ATOM 747 N N . GLU A 1 95 ? -2.815 -4.173 6.219 1.00 92.44 95 GLU A N 1
ATOM 748 C CA . GLU A 1 95 ? -3.266 -3.823 7.564 1.00 92.44 95 GLU A CA 1
ATOM 749 C C . GLU A 1 95 ? -4.041 -2.499 7.532 1.00 92.44 95 GLU A C 1
ATOM 751 O O . GLU A 1 95 ? -3.932 -1.707 6.600 1.00 92.44 95 GLU A O 1
ATOM 756 N N . SER A 1 96 ? -4.912 -2.281 8.515 1.00 92.44 96 SER A N 1
ATOM 757 C CA . SER A 1 96 ? -5.585 -0.990 8.690 1.00 92.44 96 SER A CA 1
ATOM 758 C C . SER A 1 96 ? -4.658 0.038 9.339 1.00 92.44 96 SER A C 1
ATOM 760 O O . SER A 1 96 ? -4.107 -0.237 10.393 1.00 92.44 96 SER A O 1
ATOM 762 N N . GLU A 1 97 ? -4.582 1.246 8.787 1.00 91.31 97 GLU A N 1
ATOM 763 C CA . GLU A 1 97 ? -3.794 2.360 9.351 1.00 91.31 97 GLU A CA 1
ATOM 764 C C . GLU A 1 97 ? -4.610 3.274 10.289 1.00 91.31 97 GLU A C 1
ATOM 766 O O . GLU A 1 97 ? -4.149 4.331 10.719 1.00 91.31 97 GLU A O 1
ATOM 771 N N . LEU A 1 98 ? -5.844 2.876 10.626 1.00 90.12 98 LEU A N 1
ATOM 772 C CA . LEU A 1 98 ? -6.811 3.724 11.332 1.00 90.12 98 LEU A CA 1
ATOM 773 C C . LEU A 1 98 ? -6.374 4.108 12.758 1.00 90.12 98 LEU A C 1
ATOM 775 O O . LEU A 1 98 ? -6.766 5.164 13.248 1.00 90.12 98 LEU A O 1
ATOM 779 N N . MET A 1 99 ? -5.568 3.266 13.415 1.00 85.44 99 MET A N 1
ATOM 780 C CA . MET A 1 99 ? -5.030 3.539 14.757 1.00 85.44 99 MET A CA 1
ATOM 781 C C . MET A 1 99 ? -3.709 4.311 14.756 1.00 85.44 99 MET A C 1
ATOM 783 O O . MET A 1 99 ? -3.328 4.833 15.797 1.00 85.44 99 MET A O 1
ATOM 787 N N . GLU A 1 100 ? -3.029 4.401 13.614 1.00 81.31 100 GLU A N 1
ATOM 788 C CA . GLU A 1 100 ? -1.708 5.022 13.523 1.00 81.31 100 GLU A CA 1
ATOM 789 C C . GLU A 1 100 ? -1.779 6.324 12.724 1.00 81.31 100 GLU A C 1
ATOM 791 O O . GLU A 1 100 ? -1.861 7.409 13.295 1.00 81.31 100 GLU A O 1
ATOM 796 N N . HIS A 1 101 ? -1.765 6.229 11.394 1.00 81.19 101 HIS A N 1
ATOM 797 C CA . HIS A 1 101 ? -1.600 7.385 10.512 1.00 81.19 101 HIS A CA 1
ATOM 798 C C . HIS A 1 101 ? -2.913 8.155 10.316 1.00 81.19 101 HIS A C 1
ATOM 800 O O . HIS A 1 101 ? -2.919 9.384 10.244 1.00 81.19 101 HIS A O 1
ATOM 806 N N . GLU A 1 102 ? -4.044 7.448 10.309 1.00 84.19 102 GLU A N 1
ATOM 807 C CA . GLU A 1 102 ? -5.367 8.028 10.041 1.00 84.19 102 GLU A CA 1
ATOM 808 C C . GLU A 1 102 ? -6.136 8.413 11.317 1.00 84.19 102 GLU A C 1
ATOM 810 O O . GLU A 1 102 ? -7.285 8.860 11.254 1.00 84.19 102 GLU 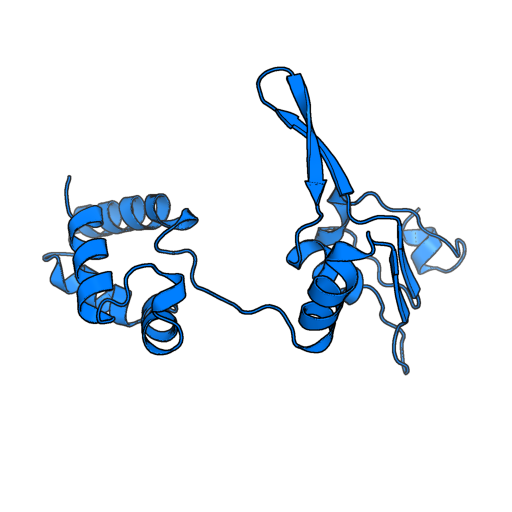A O 1
ATOM 815 N N . TYR A 1 103 ? -5.506 8.310 12.492 1.00 85.94 103 TYR A N 1
ATOM 816 C CA . TYR A 1 103 ? -6.129 8.667 13.770 1.00 85.94 103 TYR A CA 1
ATOM 817 C C . TYR A 1 103 ? -6.662 10.112 13.776 1.00 85.94 103 TYR A C 1
ATOM 819 O O . TYR A 1 103 ? -7.787 10.384 14.206 1.00 85.94 103 TYR A O 1
ATOM 827 N N . GLY A 1 104 ? -5.886 11.056 13.235 1.00 87.12 104 GLY A N 1
ATOM 828 C CA . GLY A 1 104 ? -6.296 12.458 13.143 1.00 87.12 104 GLY A CA 1
ATOM 829 C C . GLY A 1 104 ? -7.503 12.675 12.224 1.00 87.12 104 GLY A C 1
ATOM 830 O O . GLY A 1 104 ? -8.367 13.505 12.526 1.00 87.12 104 GLY A O 1
ATOM 831 N N . ALA A 1 105 ? -7.591 11.927 11.121 1.00 89.56 105 ALA A N 1
ATOM 832 C CA . ALA A 1 105 ? -8.730 11.974 10.210 1.00 89.56 105 ALA A CA 1
ATOM 833 C C . ALA A 1 105 ? -9.981 11.370 10.859 1.00 89.56 105 ALA A C 1
ATOM 835 O O . ALA A 1 105 ? -11.051 11.983 10.804 1.00 89.56 105 ALA A O 1
ATOM 836 N N . LEU A 1 106 ? -9.832 10.236 11.555 1.00 91.12 106 LEU A N 1
ATOM 837 C CA . LEU A 1 106 ? -10.901 9.612 12.333 1.00 91.12 106 LEU A CA 1
ATOM 838 C C . LEU A 1 106 ? -11.448 10.570 13.398 1.00 91.12 106 LEU A C 1
ATOM 840 O O . LEU A 1 106 ? -12.665 10.746 13.485 1.00 91.12 106 LEU A O 1
ATOM 844 N N . LYS A 1 107 ? -10.572 11.236 14.166 1.00 91.44 107 LYS A N 1
ATOM 845 C CA . LYS A 1 107 ? -10.993 12.191 15.203 1.00 91.44 107 LYS A CA 1
ATOM 846 C C . LYS A 1 107 ? -11.789 13.355 14.615 1.00 91.44 107 LYS A C 1
ATOM 848 O O . LYS A 1 107 ? -12.879 13.663 15.100 1.00 91.44 107 LYS A O 1
ATOM 853 N N . LYS A 1 108 ? -11.294 13.967 13.534 1.00 91.81 108 LYS A N 1
ATOM 854 C CA . LYS A 1 108 ? -12.005 15.051 12.832 1.00 91.81 108 LYS A CA 1
ATOM 855 C C . LYS A 1 108 ? -13.365 14.590 12.311 1.00 91.81 108 LYS A C 1
ATOM 857 O O . LYS A 1 108 ? -14.364 15.277 12.512 1.00 91.81 108 LYS A O 1
ATOM 862 N N . TRP A 1 109 ? -13.417 13.425 11.671 1.00 92.69 109 TRP A N 1
ATOM 863 C CA . TRP A 1 109 ? -14.660 12.856 11.159 1.00 92.69 109 TRP A CA 1
ATOM 864 C C . TRP A 1 109 ? -15.676 12.603 12.285 1.00 92.69 109 TRP A C 1
ATOM 866 O O . TRP A 1 109 ? -16.827 13.024 12.174 1.00 92.69 109 TRP A O 1
ATOM 876 N N . ALA A 1 110 ? -15.250 12.018 13.407 1.00 92.31 110 ALA A N 1
ATOM 877 C CA . ALA A 1 110 ? -16.122 11.768 14.553 1.00 92.31 110 ALA A CA 1
ATOM 878 C C . ALA A 1 110 ? -16.684 13.070 15.158 1.00 92.31 110 ALA A C 1
ATOM 880 O O . ALA A 1 110 ? -17.870 13.140 15.490 1.00 92.31 110 ALA A O 1
ATOM 881 N N . GLN A 1 111 ? -15.871 14.130 15.241 1.00 91.31 111 GLN A N 1
ATOM 882 C CA . GLN A 1 111 ? -16.321 15.454 15.687 1.00 91.31 111 GLN A CA 1
ATOM 883 C C . GLN A 1 111 ? -17.382 16.057 14.751 1.00 91.31 111 GLN A C 1
ATOM 885 O O . GLN A 1 111 ? -18.373 16.610 15.233 1.00 91.31 111 GLN A O 1
ATOM 890 N N . VAL A 1 112 ? -17.224 15.910 13.430 1.00 93.62 112 VAL A N 1
ATOM 891 C CA . VAL A 1 112 ? -18.228 16.348 12.442 1.00 93.62 112 VAL A CA 1
ATOM 892 C C . VAL A 1 112 ? -19.551 15.601 12.639 1.00 93.62 112 VAL A C 1
ATOM 894 O O . VAL A 1 112 ? -20.608 16.230 12.698 1.00 93.62 112 VAL A O 1
ATOM 897 N N . MET A 1 113 ? -19.504 14.279 12.817 1.00 93.25 113 MET A N 1
ATOM 898 C CA . MET A 1 113 ? -20.699 13.452 13.041 1.00 93.25 113 MET A CA 1
ATOM 899 C C . MET A 1 113 ? -21.428 13.817 14.343 1.00 93.25 113 MET A C 1
ATOM 901 O O . MET A 1 113 ? -22.662 13.837 14.388 1.00 93.25 113 MET A O 1
ATOM 905 N N . LYS A 1 114 ? -20.678 14.174 15.391 1.00 90.94 114 LYS A N 1
ATOM 906 C CA . LYS A 1 114 ? -21.222 14.687 16.656 1.00 90.94 114 LYS A CA 1
ATOM 907 C C . LYS A 1 114 ? -21.882 16.057 16.481 1.00 90.94 114 LYS A C 1
ATOM 909 O O . LYS A 1 114 ? -22.988 16.267 16.971 1.00 90.94 114 LYS A O 1
ATOM 914 N N . GLY A 1 115 ? -21.248 16.971 15.743 1.00 89.69 115 GLY A N 1
ATOM 915 C CA . GLY A 1 115 ? -21.810 18.290 15.426 1.00 89.69 115 GLY A CA 1
ATOM 916 C C . GLY A 1 115 ? -23.097 18.218 14.595 1.00 89.69 115 GLY A C 1
ATOM 917 O O . GLY A 1 115 ? -24.003 19.023 14.791 1.00 89.69 115 GLY A O 1
ATOM 918 N N . ALA A 1 116 ? -23.212 17.211 13.727 1.00 92.69 116 ALA A N 1
ATOM 919 C CA . ALA A 1 116 ? -24.416 16.917 12.948 1.00 92.69 116 ALA A CA 1
ATOM 920 C C . ALA A 1 116 ? -25.508 16.162 13.738 1.00 92.69 116 ALA A C 1
ATOM 922 O O . ALA A 1 116 ? -26.537 15.805 13.166 1.00 92.69 116 ALA A O 1
ATOM 923 N N . ASN A 1 117 ? -25.301 15.906 15.037 1.00 89.62 117 ASN A N 1
ATOM 924 C CA . ASN A 1 117 ? -26.213 15.161 15.914 1.00 89.62 117 ASN A CA 1
ATOM 925 C C . ASN A 1 117 ? -26.504 13.715 15.442 1.00 89.62 117 ASN A C 1
ATOM 927 O O . ASN A 1 117 ? -27.551 13.149 15.767 1.00 89.62 117 ASN A O 1
ATOM 931 N N . LEU A 1 118 ? -25.578 13.125 14.672 1.00 89.75 118 LEU A N 1
ATOM 932 C CA . LEU A 1 118 ? -25.642 11.734 14.210 1.00 89.75 118 LEU A CA 1
ATOM 933 C C . LEU A 1 118 ? -25.058 10.769 15.246 1.00 89.75 118 LEU A C 1
ATOM 935 O O . LEU A 1 118 ? -25.583 9.673 15.408 1.00 89.75 118 LEU A O 1
ATOM 939 N N . PHE A 1 119 ? -24.018 11.189 15.974 1.00 92.88 119 PHE A N 1
ATOM 940 C CA . PHE A 1 119 ? -23.485 10.459 17.128 1.00 92.88 119 PHE A CA 1
ATOM 941 C C . PHE A 1 119 ? -23.956 11.104 18.426 1.00 92.88 119 PHE A C 1
ATOM 943 O O . PHE A 1 119 ? -23.617 12.251 18.725 1.00 92.88 119 PHE A O 1
ATOM 950 N N . LYS A 1 120 ? -24.735 10.349 19.200 1.00 89.38 120 LYS A N 1
ATOM 951 C CA . LYS A 1 120 ? -25.294 10.756 20.495 1.00 89.38 120 LYS A CA 1
ATOM 952 C C . LYS A 1 120 ? -24.481 10.193 21.656 1.00 89.38 120 LYS A C 1
ATOM 954 O O . LYS A 1 120 ? -24.460 10.790 22.730 1.00 89.38 120 LYS A O 1
ATOM 959 N N . SER A 1 121 ? -23.806 9.068 21.441 1.00 91.19 121 SER A N 1
ATOM 960 C CA . SER A 1 121 ? -23.041 8.347 22.453 1.00 91.19 121 SER A CA 1
ATOM 961 C C . SER A 1 121 ? -21.719 7.796 21.892 1.00 91.19 121 SER A C 1
ATOM 963 O O . SER A 1 121 ? -21.616 7.586 20.682 1.00 91.19 121 SER A O 1
ATOM 965 N N . PRO A 1 122 ? -20.718 7.511 22.750 1.00 91.00 122 PRO A N 1
ATOM 966 C CA . PRO A 1 122 ? -19.499 6.808 22.335 1.00 91.00 122 PRO A CA 1
ATOM 967 C C . PRO A 1 122 ? -19.787 5.430 21.723 1.00 91.00 122 PRO A C 1
ATOM 969 O O . PRO A 1 122 ? -19.026 4.954 20.884 1.00 91.00 122 PRO A O 1
ATOM 972 N N . GLN A 1 123 ? -20.906 4.807 22.111 1.00 92.12 123 GLN A N 1
ATOM 973 C CA . GLN A 1 123 ? -21.339 3.525 21.565 1.00 92.12 123 GLN A CA 1
ATOM 974 C C . GLN A 1 123 ? -21.629 3.617 20.063 1.00 92.12 123 GLN A C 1
ATOM 976 O O . GLN A 1 123 ? -21.249 2.715 19.329 1.00 92.12 123 GLN A O 1
ATOM 981 N N . ASP A 1 124 ? -22.192 4.733 19.585 1.00 93.25 124 ASP A N 1
ATOM 982 C CA . ASP A 1 124 ? -22.460 4.924 18.152 1.00 93.25 124 ASP A CA 1
ATOM 983 C C . ASP A 1 124 ? -21.155 4.893 17.333 1.00 93.25 124 ASP A C 1
ATOM 985 O O . ASP A 1 124 ? -21.106 4.357 16.225 1.00 93.25 124 ASP A O 1
ATOM 989 N N . LEU A 1 125 ? -20.069 5.442 17.892 1.00 92.50 125 LEU A N 1
ATOM 990 C CA . LEU A 1 125 ? -18.744 5.395 17.275 1.00 92.50 125 LEU A CA 1
ATOM 991 C C . LEU A 1 125 ? -18.155 3.979 17.323 1.00 92.50 125 LEU A C 1
ATOM 993 O O . LEU A 1 125 ? -17.599 3.517 16.324 1.00 92.50 125 LEU A O 1
ATOM 997 N N . LEU A 1 126 ? -18.291 3.288 18.458 1.00 93.81 126 LEU A N 1
ATOM 998 C CA . LEU A 1 126 ? -17.850 1.901 18.605 1.00 93.81 126 LEU A CA 1
ATOM 999 C C . LEU A 1 126 ? -18.542 0.983 17.586 1.00 93.81 126 LEU A C 1
ATOM 1001 O O . LEU A 1 126 ? -17.877 0.159 16.954 1.00 93.81 126 LEU A O 1
ATOM 1005 N N . ASP A 1 127 ? -19.844 1.171 17.376 1.00 93.31 127 ASP A N 1
ATOM 1006 C CA . ASP A 1 127 ? -20.642 0.401 16.423 1.00 93.31 127 ASP A CA 1
ATOM 1007 C C . ASP A 1 127 ? -20.136 0.605 14.988 1.00 93.31 127 ASP A C 1
ATOM 1009 O O . ASP A 1 127 ? -19.909 -0.368 14.263 1.00 93.31 127 ASP A O 1
ATOM 1013 N N . VAL A 1 128 ? -19.857 1.851 14.582 1.00 93.06 128 VAL A N 1
ATOM 1014 C CA . VAL A 1 128 ? -19.279 2.121 13.254 1.00 93.06 128 VAL A CA 1
ATOM 1015 C C . VAL A 1 128 ? -17.893 1.501 13.114 1.00 93.06 128 VAL A C 1
ATOM 1017 O O . VAL A 1 128 ? -17.611 0.855 12.101 1.00 93.06 128 VAL A O 1
ATOM 1020 N N . LEU A 1 129 ? -17.035 1.642 14.127 1.00 92.31 129 LEU A N 1
ATOM 1021 C CA . LEU A 1 129 ? -15.713 1.018 14.128 1.00 92.31 129 LEU A CA 1
ATOM 1022 C C . LEU A 1 129 ? -15.806 -0.511 14.026 1.00 92.31 129 LEU A C 1
ATOM 1024 O O . LEU A 1 129 ? -14.975 -1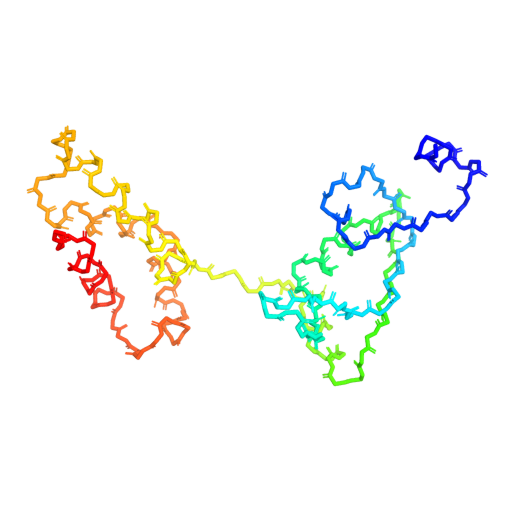.125 13.350 1.00 92.31 129 LEU A O 1
ATOM 1028 N N . GLY A 1 130 ? -16.854 -1.118 14.587 1.00 92.25 130 GLY A N 1
ATOM 1029 C CA . GLY A 1 130 ? -17.183 -2.536 14.437 1.00 92.25 130 GLY A CA 1
ATOM 1030 C C . GLY A 1 130 ? -17.391 -2.987 12.984 1.00 92.25 130 GLY A C 1
ATOM 1031 O O . GLY A 1 130 ? -17.163 -4.154 12.661 1.00 92.25 130 GLY A O 1
ATOM 1032 N N . HIS A 1 131 ? -17.737 -2.072 12.080 1.00 93.00 131 HIS A N 1
ATOM 1033 C CA . HIS A 1 131 ? -17.919 -2.353 10.654 1.00 93.00 131 HIS A CA 1
ATOM 1034 C C . HIS A 1 131 ? -16.697 -2.019 9.782 1.00 93.00 131 HIS A C 1
ATOM 1036 O O . HIS A 1 131 ? -16.745 -2.188 8.562 1.00 93.00 131 HIS A O 1
ATOM 1042 N N . THR A 1 132 ? -15.588 -1.577 10.376 1.00 93.69 132 THR A N 1
ATOM 1043 C CA . THR A 1 132 ? -14.381 -1.191 9.627 1.00 93.69 132 THR A CA 1
ATOM 1044 C C . THR A 1 132 ? -13.455 -2.371 9.318 1.00 93.69 132 THR A C 1
ATOM 1046 O O . THR A 1 132 ? -13.535 -3.451 9.912 1.00 93.69 132 THR A O 1
ATOM 1049 N N . TYR A 1 133 ? -12.508 -2.147 8.399 1.00 93.94 133 TYR A N 1
ATOM 1050 C CA . TYR A 1 133 ? -11.421 -3.094 8.136 1.00 93.94 133 TYR A CA 1
ATOM 1051 C C . TYR A 1 133 ? -10.556 -3.345 9.383 1.00 93.94 133 TYR A C 1
ATOM 1053 O O . TYR A 1 133 ? -10.157 -4.485 9.625 1.00 93.94 133 TYR A O 1
ATOM 1061 N N . LEU A 1 134 ? -10.361 -2.321 10.225 1.00 92.88 134 LEU A N 1
ATOM 1062 C CA . LEU A 1 134 ? -9.635 -2.420 11.492 1.00 92.88 134 LEU A CA 1
ATOM 1063 C C . LEU A 1 134 ? -10.201 -3.525 12.391 1.00 92.88 134 LEU A C 1
ATOM 1065 O O . LEU A 1 134 ? -9.451 -4.371 12.872 1.00 92.88 134 LEU A O 1
ATOM 1069 N N . ARG A 1 135 ? -11.531 -3.583 12.565 1.00 92.69 135 ARG A N 1
ATOM 1070 C CA . ARG A 1 135 ? -12.182 -4.607 13.403 1.00 92.69 135 ARG A CA 1
ATOM 1071 C C . ARG A 1 135 ? -11.878 -6.029 12.937 1.00 92.69 135 ARG A C 1
ATOM 1073 O O . ARG A 1 135 ? -11.753 -6.929 13.773 1.00 92.69 135 ARG A O 1
ATOM 1080 N N . ARG A 1 136 ? -11.790 -6.240 11.619 1.00 92.81 136 ARG A N 1
ATOM 1081 C CA . ARG A 1 136 ? -11.443 -7.544 11.036 1.00 92.81 136 ARG A CA 1
ATOM 1082 C C . ARG A 1 136 ? -9.975 -7.875 11.289 1.00 92.81 136 ARG A C 1
ATOM 1084 O O . ARG A 1 136 ? -9.681 -8.997 11.692 1.00 92.81 136 ARG A O 1
ATOM 1091 N N . ARG A 1 137 ? -9.076 -6.903 11.110 1.00 93.06 137 ARG A N 1
ATOM 1092 C CA . ARG A 1 137 ? -7.633 -7.103 11.297 1.00 93.06 137 ARG A CA 1
ATOM 1093 C C . ARG A 1 137 ? -7.222 -7.296 12.748 1.00 93.06 137 ARG A C 1
ATOM 1095 O O . ARG A 1 137 ? -6.397 -8.163 13.010 1.00 93.06 137 ARG A O 1
ATOM 1102 N N . LEU A 1 138 ? -7.890 -6.632 13.689 1.00 91.88 138 LEU A N 1
ATOM 1103 C CA . LEU A 1 138 ? -7.701 -6.870 15.122 1.00 91.88 138 LEU A CA 1
ATOM 1104 C C . LEU A 1 138 ? -7.983 -8.318 15.539 1.00 91.88 138 LEU A C 1
ATOM 1106 O O . LEU A 1 138 ? -7.363 -8.816 16.469 1.00 91.88 138 LEU A O 1
ATOM 1110 N N . ALA A 1 139 ? -8.902 -9.008 14.858 1.00 89.88 139 ALA A N 1
ATOM 1111 C CA . ALA A 1 139 ? -9.178 -10.414 15.141 1.00 89.88 139 ALA A CA 1
ATOM 1112 C C . ALA A 1 139 ? -8.133 -11.359 14.526 1.00 89.88 139 ALA A C 1
ATOM 1114 O O . ALA A 1 139 ? -7.846 -12.403 15.103 1.00 89.88 139 ALA A O 1
ATOM 1115 N N . SER A 1 140 ? -7.578 -11.016 13.358 1.00 90.62 140 SER A N 1
ATOM 1116 C CA . SER A 1 140 ? -6.621 -11.874 12.648 1.00 90.62 140 SER A CA 1
ATOM 1117 C C . SER A 1 140 ? -5.164 -11.655 13.054 1.00 90.62 140 SER A C 1
ATOM 1119 O O . SER A 1 140 ? -4.379 -12.596 13.009 1.00 90.62 140 SER A O 1
ATOM 1121 N N . ASN A 1 141 ? -4.788 -10.422 13.392 1.00 90.81 141 ASN A N 1
ATOM 1122 C CA . ASN A 1 141 ? -3.415 -10.027 13.698 1.00 90.81 141 ASN A CA 1
ATOM 1123 C C . ASN A 1 141 ? -3.384 -8.935 14.789 1.00 90.81 141 ASN A C 1
ATOM 1125 O O . ASN A 1 141 ? -2.976 -7.806 14.520 1.00 90.81 141 ASN A O 1
ATOM 1129 N N . PRO A 1 142 ? -3.843 -9.233 16.020 1.00 89.25 142 PRO A N 1
ATOM 1130 C CA . PRO A 1 142 ? -3.900 -8.245 17.101 1.00 89.25 142 PRO A CA 1
ATOM 1131 C C . PRO A 1 142 ? -2.526 -7.658 17.447 1.00 89.25 142 PRO A C 1
ATOM 1133 O O . PRO A 1 142 ? -2.436 -6.476 17.750 1.00 89.25 142 PRO A O 1
ATOM 1136 N N . ASN A 1 143 ? -1.457 -8.454 17.335 1.00 88.56 143 ASN A N 1
ATOM 1137 C CA . ASN A 1 143 ? -0.094 -8.046 17.694 1.00 88.56 143 ASN A CA 1
ATOM 1138 C C . ASN A 1 143 ? 0.451 -6.904 16.827 1.00 88.56 143 ASN A C 1
ATOM 1140 O O . ASN A 1 143 ? 1.314 -6.161 17.284 1.00 88.56 143 ASN A O 1
ATOM 1144 N N . PHE A 1 144 ? -0.036 -6.754 15.591 1.00 88.62 144 PHE A N 1
ATOM 1145 C CA . PHE A 1 144 ? 0.339 -5.623 14.739 1.00 88.62 144 PHE A CA 1
ATOM 1146 C C . PHE A 1 144 ? -0.108 -4.285 15.342 1.00 88.62 144 PHE A C 1
ATOM 1148 O O . PHE A 1 144 ? 0.555 -3.276 15.164 1.00 88.62 144 PHE A O 1
ATOM 1155 N N . TYR A 1 145 ? -1.201 -4.294 16.106 1.00 87.69 145 TYR A N 1
ATOM 1156 C CA . TYR A 1 145 ? -1.820 -3.105 16.688 1.00 87.69 145 TYR A CA 1
ATOM 1157 C C . TYR A 1 145 ? -1.398 -2.833 18.142 1.00 87.69 145 TYR A C 1
ATOM 1159 O O . TYR A 1 145 ? -2.059 -2.058 18.835 1.00 87.69 145 TYR A O 1
ATOM 1167 N N . GLY A 1 146 ? -0.329 -3.475 18.625 1.00 82.06 146 GLY A N 1
ATOM 1168 C CA . GLY A 1 146 ? 0.175 -3.337 19.994 1.00 82.06 146 GLY A CA 1
ATOM 1169 C C . GLY A 1 146 ? -0.205 -4.499 20.918 1.00 82.06 146 GLY A C 1
ATOM 1170 O O . GLY A 1 146 ? -0.400 -5.626 20.467 1.00 82.06 146 GLY A O 1
ATOM 1171 N N . ASP A 1 147 ? -0.267 -4.227 22.228 1.00 63.03 147 ASP A N 1
ATOM 1172 C CA . ASP A 1 147 ? -0.273 -5.225 23.313 1.00 63.03 147 ASP A CA 1
ATOM 1173 C C . ASP A 1 147 ? -1.534 -6.101 23.371 1.00 63.03 147 ASP A C 1
ATOM 1175 O O . ASP A 1 147 ? -2.348 -5.937 24.279 1.00 63.03 147 ASP A O 1
ATOM 1179 N N . GLY A 1 148 ? -1.705 -7.024 22.418 1.00 61.66 148 GLY A N 1
ATOM 1180 C CA . GLY A 1 148 ? -2.523 -8.245 22.507 1.00 61.66 148 GLY A CA 1
ATOM 1181 C C . GLY A 1 148 ? -3.956 -8.095 23.031 1.00 61.66 148 GLY A C 1
ATOM 1182 O O . GLY A 1 148 ? -4.567 -9.086 23.433 1.00 61.66 148 GLY A O 1
ATOM 1183 N N . ALA A 1 149 ? -4.484 -6.872 23.090 1.00 61.12 149 ALA A N 1
ATOM 1184 C CA . ALA A 1 149 ? -5.745 -6.575 23.732 1.00 61.12 149 ALA A CA 1
ATOM 1185 C C . ALA A 1 149 ? -6.858 -7.193 22.893 1.00 61.12 149 ALA A C 1
ATOM 1187 O O . ALA A 1 149 ? -6.762 -7.271 21.665 1.00 61.12 149 ALA A O 1
ATOM 1188 N N . SER A 1 150 ? -7.933 -7.628 23.552 1.00 81.31 150 SER A N 1
ATOM 1189 C CA . SER A 1 150 ? -9.122 -8.063 22.827 1.00 81.31 150 SER A CA 1
ATOM 1190 C C . SER A 1 150 ? -9.530 -6.977 21.827 1.00 81.31 150 SER A C 1
ATOM 1192 O O . SER A 1 150 ? -9.374 -5.782 22.094 1.00 81.31 150 SER A O 1
ATOM 1194 N N . ALA A 1 151 ? -10.060 -7.380 20.669 1.00 84.12 151 ALA A N 1
ATOM 1195 C CA . ALA A 1 151 ? -10.497 -6.429 19.645 1.00 84.12 151 ALA A CA 1
ATOM 1196 C C . ALA A 1 151 ? -11.442 -5.357 20.225 1.00 84.12 151 ALA A C 1
ATOM 1198 O O . ALA A 1 151 ? -11.386 -4.199 19.832 1.00 84.12 151 ALA A O 1
ATOM 1199 N N . GLU A 1 152 ? -12.266 -5.738 21.202 1.00 85.50 152 GLU A N 1
ATOM 1200 C CA . GLU A 1 152 ? -13.149 -4.840 21.950 1.00 85.50 152 GLU A CA 1
ATOM 1201 C C . GLU A 1 152 ? -12.375 -3.841 22.816 1.00 85.50 152 GLU A C 1
ATOM 1203 O O . GLU A 1 152 ? -12.682 -2.654 22.790 1.00 85.50 152 GLU A O 1
ATOM 1208 N N . GLY A 1 153 ? -11.339 -4.284 23.533 1.00 86.75 153 GLY A N 1
ATOM 1209 C CA . GLY A 1 153 ? -10.504 -3.404 24.348 1.00 86.75 153 GLY A CA 1
ATOM 1210 C C . GLY A 1 153 ? -9.698 -2.406 23.514 1.00 86.75 153 GLY A C 1
ATOM 1211 O O . GLY A 1 153 ? -9.592 -1.241 23.890 1.00 86.75 153 GLY A O 1
ATOM 1212 N N . ALA A 1 154 ? -9.162 -2.833 22.368 1.00 88.56 154 ALA A N 1
ATOM 1213 C CA . ALA A 1 154 ? -8.442 -1.945 21.455 1.00 88.56 154 ALA A CA 1
ATOM 1214 C C . ALA A 1 154 ? -9.365 -0.866 20.862 1.00 88.56 154 ALA A C 1
ATOM 1216 O O . ALA A 1 154 ? -9.024 0.316 20.861 1.00 88.56 154 ALA A O 1
ATOM 1217 N N . LEU A 1 155 ? -10.563 -1.259 20.417 1.00 90.62 155 LEU A N 1
ATOM 1218 C CA . LEU A 1 155 ? -11.548 -0.314 19.897 1.00 90.62 155 LEU A CA 1
ATOM 1219 C C . LEU A 1 155 ? -12.112 0.603 20.983 1.00 90.62 155 LEU A C 1
ATOM 1221 O O . LEU A 1 155 ? -12.303 1.781 20.712 1.00 90.62 155 LEU A O 1
ATOM 1225 N N . GLY A 1 156 ? -12.325 0.103 22.202 1.00 89.81 156 GLY A N 1
ATOM 1226 C CA . GLY A 1 156 ? -12.737 0.926 23.341 1.00 89.81 156 GLY A CA 1
ATOM 1227 C C . GLY A 1 156 ? -11.727 2.037 23.630 1.00 89.81 156 GLY A C 1
ATOM 1228 O O . GLY A 1 156 ? -12.095 3.206 23.637 1.00 89.81 156 GLY A O 1
ATOM 1229 N N . LYS A 1 157 ? -10.435 1.690 23.721 1.00 88.31 157 LYS A N 1
ATOM 1230 C CA . LYS A 1 157 ? -9.355 2.682 23.872 1.00 88.31 157 LYS A CA 1
ATOM 1231 C C . LYS A 1 157 ? -9.360 3.716 22.744 1.00 88.31 157 LYS A C 1
ATOM 1233 O O . LYS A 1 157 ? -9.196 4.903 23.001 1.00 88.31 157 LYS A O 1
ATOM 1238 N N . LEU A 1 158 ? -9.553 3.276 21.498 1.00 89.50 158 LEU A N 1
ATOM 1239 C CA . LEU A 1 158 ? -9.626 4.178 20.347 1.00 89.50 158 LEU A CA 1
ATOM 1240 C C . LEU A 1 158 ? -10.831 5.126 20.440 1.00 89.50 158 LEU A C 1
ATOM 1242 O O . LEU A 1 158 ? -10.699 6.312 20.149 1.00 89.50 158 LEU A O 1
ATOM 1246 N N . VAL A 1 159 ? -11.994 4.617 20.854 1.00 91.62 159 VAL A N 1
ATOM 1247 C CA . VAL A 1 159 ? -13.205 5.419 21.070 1.00 91.62 159 VAL A CA 1
ATOM 1248 C C . VAL A 1 159 ? -12.970 6.458 22.154 1.00 91.62 159 VAL A C 1
ATOM 1250 O O . VAL A 1 159 ? -13.290 7.618 21.919 1.00 91.62 159 VAL A O 1
ATOM 1253 N N . ASP A 1 160 ? -12.378 6.081 23.287 1.00 89.75 160 ASP A N 1
ATOM 1254 C CA . ASP A 1 160 ? -12.091 7.007 24.386 1.00 89.75 160 ASP A CA 1
ATOM 1255 C C . ASP A 1 160 ? -11.184 8.153 23.910 1.00 89.75 160 ASP A C 1
ATOM 1257 O O . ASP A 1 160 ? -11.528 9.327 24.055 1.00 89.75 160 ASP A O 1
ATOM 1261 N N . LEU A 1 161 ? -10.095 7.818 23.212 1.00 88.38 161 LEU A N 1
ATOM 1262 C CA . LEU A 1 161 ? -9.154 8.786 22.639 1.00 88.38 161 LEU A CA 1
ATOM 1263 C C . LEU A 1 161 ? -9.813 9.749 21.629 1.00 88.38 161 LEU A C 1
ATOM 1265 O O . LEU A 1 161 ? -9.521 10.950 21.608 1.00 88.38 161 LEU A O 1
ATOM 1269 N N . VAL A 1 162 ? -10.709 9.234 20.783 1.00 89.38 162 VAL A N 1
ATOM 1270 C CA . VAL A 1 162 ? -11.415 10.024 19.761 1.00 89.38 162 VAL A CA 1
ATOM 1271 C C . VAL A 1 162 ? -12.543 10.867 20.362 1.00 89.38 162 VAL A C 1
ATOM 1273 O O . VAL A 1 162 ? -12.808 11.974 19.882 1.00 89.38 162 VAL A O 1
ATOM 1276 N N . TRP A 1 163 ? -13.235 10.343 21.373 1.00 86.56 163 TRP A N 1
ATOM 1277 C CA . TRP A 1 163 ? -14.418 10.961 21.967 1.00 86.56 163 TRP A CA 1
ATOM 1278 C C . TRP A 1 163 ? -14.075 12.072 22.964 1.00 86.56 163 TRP A C 1
ATOM 1280 O O . TRP A 1 163 ? -14.875 13.003 23.144 1.00 86.56 163 TRP A O 1
ATOM 1290 N N . GLU A 1 164 ? -12.895 12.000 23.586 1.00 77.19 164 GLU A N 1
ATOM 1291 C CA . GLU A 1 164 ? -12.333 13.083 24.390 1.00 77.19 164 GLU A CA 1
ATOM 1292 C C . GLU A 1 164 ? -12.131 14.363 23.554 1.00 77.19 164 GLU A C 1
ATOM 1294 O O . GLU A 1 164 ? -11.747 14.326 22.378 1.00 77.19 164 GLU A O 1
ATOM 1299 N N . LYS A 1 165 ? -12.460 15.512 24.166 1.00 57.38 165 LYS A N 1
ATOM 1300 C CA . LYS A 1 165 ? -12.534 16.824 23.496 1.00 57.38 165 LYS A CA 1
ATOM 1301 C C . LYS A 1 165 ? -11.232 17.209 22.794 1.00 57.38 165 LYS A C 1
ATOM 1303 O O . LYS A 1 165 ? -10.150 17.054 23.393 1.00 57.38 165 LYS A O 1
#

pLDDT: mean 91.33, std 6.0, range [57.38, 98.25]

Foldseek 3Di:
DLVCVVVVVDVDDDDDLVCLQPRPAADLEFEADEQWDWDADPVGDTDIDGHDLVSLLSSCVSQDDPPDGGHYHYDYDPVCVVVSVCCNVVNDDDADCCLPPCLVVLLVVVVVCVVVVNDPDLVSVLVVVCVDPNLVCCVVPVPVVPDNDRSSVSSVVSSVVSVDD

Secondary structure (DSSP, 8-state):
-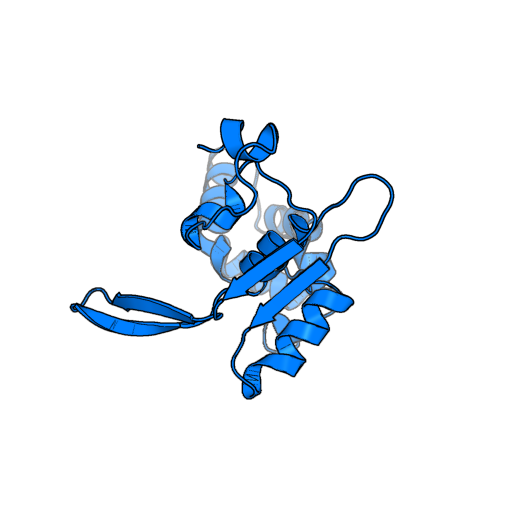HHHHHTTS-S-----GGGTTT----BSEEEEE-SEEEEE-TTS-EEEEEPPHHHHHHHHTTBEETTEE-EEEEE--TTTHHHHHHHHHH-------TTTTSHHHHHHHHHHHHHTT---SHHHHHHHHHTSHHHHHHHH-GGGGSS---HHHHHHHHHHHHH--

InterPro domains:
  IPR027417 P-loop containing nucleoside triphosphate hydrolase [G3DSA:3.40.50.300] (1-95)
  IPR027417 P-loop containing nucleoside triphosphate hydrolase [SSF52540] (2-93)

Sequence (165 aa):
MLELYAEGTIRVLVAPRESCWSIPVRAARVIVMGTQYIEFDPEGDRELRDYTLGEVTRMQSRAVRSGAAGSFVLMCQSEDRDTYMRFLENGLPLESELMEHEYGALKKWAQVMKGANLFKSPQDLLDVLGHTYLRRRLASNPNFYGDGASAEGALGKLVDLVWEK

Organism: Thanatephorus cucumeris (strain AG1-IB / isolate 7/3/14) (NCBI:txid1108050)